Protein AF-A0A165X5P2-F1 (afdb_monomer_lite)

Radius of gyration: 13.81 Å; chains: 1; bounding box: 36×26×36 Å

pLDDT: mean 89.01, std 4.88, range [65.62, 94.44]

Sequence (89 aa):
FLPTGWEDKLKSQILSMRQGDQGFWEWCNSMTVKNMLLKNMTAHCSVEKICEQLTANMTETLVEHVRYEGANKEPVFEKWVEGIHRIND

Organism: NCBI:txid1759441

Secondary structure (DSSP, 8-state):
-PPTTHHHHHHHHHHH---TTS-HHHHHHHHHHHHHTTTTSTTPPPHHHHHHHHHHSS-HHHHHHHHHTTGGG--SHHHHHHHHHHHH-

Structure (mmCIF, N/CA/C/O backbone):
data_AF-A0A165X5P2-F1
#
_entry.id   AF-A0A165X5P2-F1
#
loop_
_atom_site.group_PDB
_atom_site.id
_atom_site.type_symbol
_atom_site.label_atom_id
_atom_site.label_alt_id
_atom_site.label_comp_id
_atom_site.label_asym_id
_atom_site.label_entity_id
_atom_site.label_seq_id
_atom_site.pdbx_PDB_ins_code
_atom_site.Cartn_x
_atom_site.Cartn_y
_atom_site.Cartn_z
_atom_site.occupancy
_atom_site.B_iso_or_equiv
_atom_site.auth_seq_id
_atom_site.auth_comp_id
_atom_site.auth_asym_id
_atom_site.auth_atom_id
_atom_site.pdbx_PDB_model_num
ATOM 1 N N . PHE A 1 1 ? 22.382 -14.310 -12.647 1.00 76.12 1 PHE A N 1
ATOM 2 C CA . PHE A 1 1 ? 21.673 -13.461 -13.625 1.00 76.12 1 PHE A CA 1
ATOM 3 C C . PHE A 1 1 ? 20.200 -13.435 -13.266 1.00 76.12 1 PHE A C 1
ATOM 5 O O . PHE A 1 1 ? 19.668 -14.490 -12.941 1.00 76.12 1 PHE A O 1
ATOM 12 N N . LEU A 1 2 ? 19.569 -12.259 -13.273 1.00 82.31 2 LEU A N 1
ATOM 13 C CA . LEU A 1 2 ? 18.119 -12.149 -13.103 1.00 82.31 2 LEU A CA 1
ATOM 14 C C . LEU A 1 2 ? 17.426 -12.351 -14.463 1.00 82.31 2 LEU A C 1
ATOM 16 O O . LEU A 1 2 ? 17.989 -11.932 -15.478 1.00 82.31 2 LEU A O 1
ATOM 20 N N . PRO A 1 3 ? 16.251 -13.003 -14.514 1.00 87.56 3 PRO A N 1
ATOM 21 C CA . PRO A 1 3 ? 15.511 -13.196 -15.761 1.00 87.56 3 PRO A CA 1
ATOM 22 C C . PRO A 1 3 ? 15.103 -11.864 -16.398 1.00 87.56 3 PRO A C 1
ATOM 24 O O . PRO A 1 3 ? 14.771 -10.921 -15.688 1.00 87.56 3 PRO A O 1
ATOM 27 N N . THR A 1 4 ? 15.040 -11.784 -17.725 1.00 89.31 4 THR A N 1
ATOM 28 C CA . THR A 1 4 ? 14.471 -10.616 -18.416 1.00 89.31 4 THR A CA 1
ATOM 29 C C . THR A 1 4 ? 13.047 -10.327 -17.915 1.00 89.31 4 THR A C 1
ATOM 31 O O . THR A 1 4 ? 12.241 -11.248 -17.791 1.00 89.31 4 THR A O 1
ATOM 34 N N . GLY A 1 5 ? 12.740 -9.061 -17.606 1.00 90.19 5 GLY A N 1
ATOM 35 C CA . GLY A 1 5 ? 11.417 -8.640 -17.117 1.00 90.19 5 GLY A CA 1
ATOM 36 C C . GLY A 1 5 ? 11.126 -8.965 -15.644 1.00 90.19 5 GLY A C 1
ATOM 37 O O . GLY A 1 5 ? 9.978 -8.882 -15.207 1.00 90.19 5 GLY A O 1
ATOM 38 N N . TRP A 1 6 ? 12.138 -9.350 -14.858 1.00 92.06 6 TRP A N 1
ATOM 39 C CA . TRP A 1 6 ? 11.965 -9.637 -13.429 1.00 92.06 6 TRP A CA 1
ATOM 40 C C . TRP A 1 6 ? 11.426 -8.433 -12.632 1.00 92.06 6 TRP A C 1
ATOM 42 O O . TRP A 1 6 ? 10.643 -8.629 -11.704 1.00 92.06 6 TRP A O 1
ATOM 52 N N . GLU A 1 7 ? 1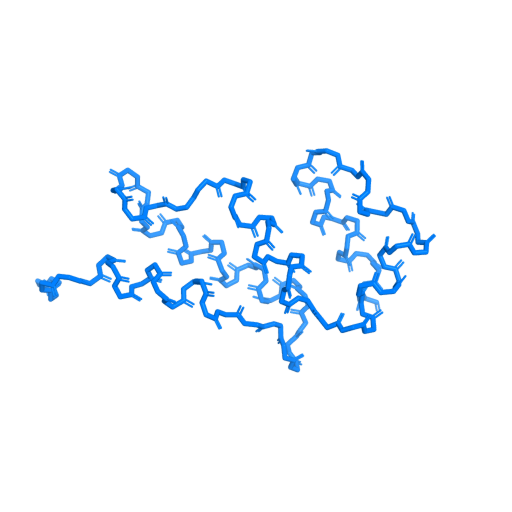1.796 -7.210 -13.023 1.00 94.19 7 GLU A N 1
ATOM 53 C CA . GLU A 1 7 ? 11.348 -5.957 -12.401 1.00 94.19 7 GLU A CA 1
ATOM 54 C C . GLU A 1 7 ? 9.839 -5.752 -12.578 1.00 94.19 7 GLU A C 1
ATOM 56 O O . GLU A 1 7 ? 9.114 -5.5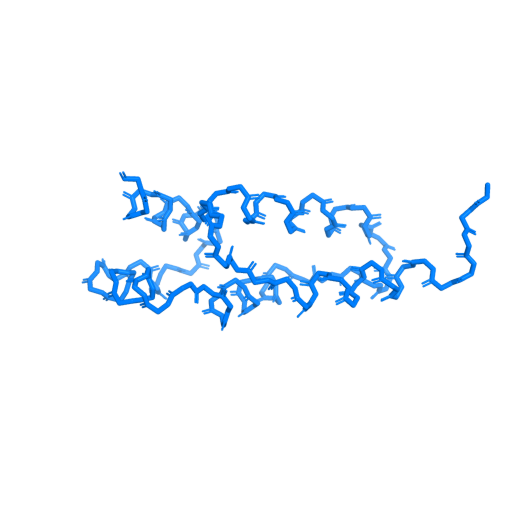63 -11.601 1.00 94.19 7 GLU A O 1
ATOM 61 N N . ASP A 1 8 ? 9.344 -5.886 -13.812 1.00 93.44 8 ASP A N 1
ATOM 62 C CA . ASP A 1 8 ? 7.917 -5.769 -14.136 1.00 93.44 8 ASP A CA 1
ATOM 63 C C . ASP A 1 8 ? 7.089 -6.864 -13.466 1.00 93.44 8 ASP A C 1
ATOM 65 O O . ASP A 1 8 ? 5.973 -6.622 -12.995 1.00 93.44 8 ASP A O 1
ATOM 69 N N . LYS A 1 9 ? 7.648 -8.075 -13.365 1.00 93.69 9 LYS A N 1
ATOM 70 C CA . LYS A 1 9 ? 7.021 -9.172 -12.627 1.00 93.69 9 LYS A CA 1
ATOM 71 C C . LYS A 1 9 ? 6.904 -8.840 -11.141 1.00 93.69 9 LYS A C 1
ATOM 73 O O . LYS A 1 9 ? 5.839 -9.046 -10.564 1.00 93.69 9 LYS A O 1
ATOM 78 N N . LEU A 1 10 ? 7.965 -8.319 -10.526 1.00 93.94 10 LEU A N 1
ATOM 79 C CA . LEU A 1 10 ? 7.958 -7.942 -9.113 1.00 93.94 10 LEU A CA 1
ATOM 80 C C . LEU A 1 10 ? 7.001 -6.769 -8.847 1.00 93.94 10 LEU A C 1
ATOM 82 O O . LEU A 1 10 ? 6.234 -6.815 -7.887 1.00 93.94 10 LEU A O 1
ATOM 86 N N . LYS A 1 11 ? 6.956 -5.773 -9.737 1.00 94.38 11 LYS A N 1
ATOM 87 C CA . LYS A 1 11 ? 5.965 -4.688 -9.693 1.00 94.38 11 LYS A CA 1
ATOM 88 C C . LYS A 1 11 ? 4.539 -5.218 -9.794 1.00 94.38 11 LYS A C 1
ATOM 90 O O . LYS A 1 11 ? 3.689 -4.848 -8.991 1.00 94.38 11 LYS A O 1
ATOM 95 N N . SER A 1 12 ? 4.278 -6.120 -10.737 1.00 94.44 12 SER A N 1
ATOM 96 C CA . SER A 1 12 ? 2.960 -6.748 -10.887 1.00 94.44 12 SER A CA 1
ATOM 97 C C . SER A 1 12 ? 2.564 -7.519 -9.628 1.00 94.44 12 SER A C 1
ATOM 99 O O . SER A 1 12 ? 1.419 -7.437 -9.195 1.00 94.44 12 SER A O 1
ATOM 101 N N . GLN A 1 13 ? 3.517 -8.208 -8.991 1.00 93.94 13 GLN A N 1
ATOM 102 C CA . GLN A 1 13 ? 3.285 -8.864 -7.707 1.00 93.94 13 GLN A CA 1
ATOM 103 C C . GLN A 1 13 ? 2.895 -7.852 -6.625 1.00 93.94 13 GLN A C 1
ATOM 105 O O . GLN A 1 13 ? 1.864 -8.054 -5.994 1.00 93.94 13 GLN A O 1
ATOM 110 N N . ILE A 1 14 ? 3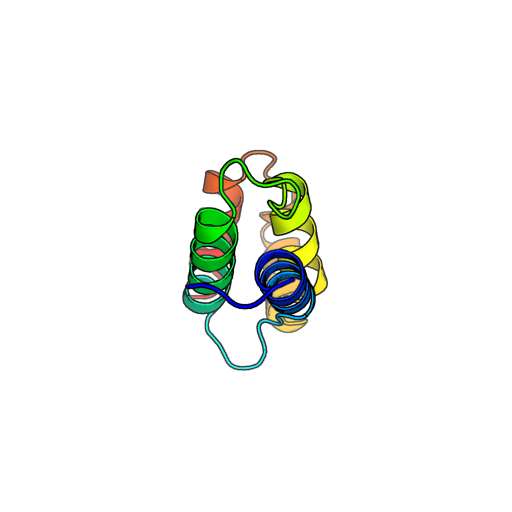.651 -6.760 -6.457 1.00 94.19 14 ILE A N 1
ATOM 111 C CA . ILE A 1 14 ? 3.352 -5.682 -5.495 1.00 94.19 14 ILE A CA 1
ATOM 112 C C . ILE A 1 14 ? 1.929 -5.144 -5.695 1.00 94.19 14 ILE A C 1
ATOM 114 O O . ILE A 1 14 ? 1.166 -5.076 -4.738 1.00 94.19 14 ILE A O 1
ATOM 118 N N . LEU A 1 15 ? 1.543 -4.833 -6.936 1.00 93.44 15 LEU A N 1
ATOM 119 C CA . LEU A 1 15 ? 0.220 -4.280 -7.262 1.00 93.44 15 LEU A CA 1
ATOM 120 C C . LEU A 1 15 ? -0.931 -5.294 -7.137 1.00 93.44 15 LEU A C 1
ATOM 122 O O . LEU A 1 15 ? -2.093 -4.905 -7.123 1.00 93.44 15 LEU A O 1
ATOM 126 N N . SER A 1 16 ? -0.627 -6.591 -7.069 1.00 94.19 16 SER A N 1
ATOM 127 C CA . SER A 1 16 ? -1.625 -7.655 -6.886 1.00 94.19 16 SER A CA 1
ATOM 128 C C . SER A 1 16 ? -1.776 -8.114 -5.433 1.00 94.19 16 SER A C 1
ATOM 130 O O . SER A 1 16 ? -2.654 -8.923 -5.133 1.00 94.19 16 SER A O 1
ATOM 132 N N . MET A 1 17 ? -0.909 -7.640 -4.533 1.00 94.31 17 MET A N 1
ATOM 133 C CA . MET A 1 17 ? -0.924 -8.035 -3.128 1.00 94.31 17 MET A CA 1
ATOM 134 C C . MET A 1 17 ? -2.165 -7.492 -2.418 1.00 94.31 17 MET A C 1
ATOM 136 O O . MET A 1 17 ? -2.529 -6.328 -2.558 1.00 94.31 17 MET A O 1
ATOM 140 N N . ARG A 1 18 ? -2.766 -8.344 -1.589 1.00 94.12 18 ARG A N 1
ATOM 141 C CA . ARG A 1 18 ? -3.896 -8.018 -0.717 1.00 94.12 18 ARG A CA 1
ATOM 142 C C . ARG A 1 18 ? -3.580 -8.449 0.702 1.00 94.12 18 ARG A C 1
ATOM 144 O O . ARG A 1 18 ? -2.798 -9.383 0.862 1.00 94.12 18 ARG A O 1
ATOM 151 N N . GLN A 1 19 ? -4.195 -7.801 1.688 1.00 92.56 19 GLN A N 1
ATOM 152 C CA . GLN A 1 19 ? -4.004 -8.171 3.089 1.00 92.56 19 GLN A CA 1
ATOM 153 C C . GLN A 1 19 ? -4.434 -9.626 3.341 1.00 92.56 19 GLN A C 1
ATOM 155 O O . GLN A 1 19 ? -3.666 -10.413 3.888 1.00 92.56 19 GLN A O 1
ATOM 160 N N . GLY A 1 20 ? -5.632 -10.007 2.878 1.00 90.00 20 GLY A N 1
ATOM 161 C CA . GLY A 1 20 ? -6.174 -11.348 3.115 1.00 90.00 20 GLY A CA 1
ATOM 162 C C . GLY A 1 20 ? -6.246 -11.657 4.613 1.00 90.00 20 GLY A C 1
ATOM 163 O O . GLY A 1 20 ? -6.692 -10.815 5.385 1.00 90.00 20 GLY A O 1
ATOM 164 N N . ASP A 1 21 ? -5.752 -12.831 5.006 1.00 87.19 21 ASP A N 1
ATOM 165 C CA . ASP A 1 21 ? -5.699 -13.271 6.409 1.00 87.19 21 ASP A CA 1
ATOM 166 C C . ASP A 1 21 ? -4.424 -12.805 7.145 1.00 87.19 21 ASP A C 1
ATOM 168 O O . ASP A 1 21 ? -4.195 -13.180 8.294 1.00 87.19 21 ASP A O 1
ATOM 172 N N . GLN A 1 22 ? -3.551 -12.028 6.489 1.00 87.12 22 GLN A N 1
ATOM 173 C CA . GLN A 1 22 ? -2.303 -11.549 7.088 1.00 87.12 22 GLN A CA 1
ATOM 174 C C . GLN A 1 22 ? -2.547 -10.333 7.991 1.00 87.12 22 GLN A C 1
ATOM 176 O O . GLN A 1 22 ? -3.402 -9.484 7.714 1.00 87.12 22 GLN A O 1
ATOM 181 N N . GLY A 1 23 ? -1.729 -10.195 9.038 1.00 88.69 23 GLY A N 1
ATOM 182 C CA . GLY A 1 23 ? -1.682 -8.962 9.821 1.00 88.69 23 GLY A CA 1
ATOM 183 C C . GLY A 1 23 ? -1.262 -7.777 8.947 1.00 88.69 23 GLY A C 1
ATOM 184 O O . GLY A 1 23 ? -0.411 -7.921 8.061 1.00 88.69 23 GLY A O 1
ATOM 185 N N . PHE A 1 24 ? -1.832 -6.593 9.197 1.00 89.75 24 PHE A N 1
ATOM 186 C CA . PHE A 1 24 ? -1.548 -5.402 8.389 1.00 89.75 24 PHE A CA 1
ATOM 187 C C . PHE A 1 24 ? -0.048 -5.098 8.324 1.00 89.75 24 PHE A C 1
ATOM 189 O O . PHE A 1 24 ? 0.484 -4.839 7.244 1.00 89.75 24 PHE A O 1
ATOM 196 N N . TRP A 1 25 ? 0.646 -5.185 9.463 1.00 90.38 25 TRP A N 1
ATOM 197 C CA . TRP A 1 25 ? 2.080 -4.919 9.543 1.00 90.38 25 TRP A CA 1
ATOM 198 C C . TRP A 1 25 ? 2.907 -5.882 8.686 1.00 90.38 25 TRP A C 1
ATOM 200 O O . TRP A 1 25 ? 3.763 -5.446 7.917 1.00 90.38 25 TRP A O 1
ATOM 210 N N . GLU A 1 26 ? 2.633 -7.187 8.764 1.00 91.88 26 GLU A N 1
ATOM 211 C CA . GLU A 1 26 ? 3.351 -8.200 7.983 1.00 91.88 26 GLU A CA 1
ATOM 212 C C . GLU A 1 26 ? 3.169 -7.978 6.481 1.00 91.88 26 GLU A C 1
ATOM 214 O O . GLU A 1 26 ? 4.135 -8.006 5.711 1.00 91.88 26 GLU A O 1
ATOM 219 N N . TRP A 1 27 ? 1.932 -7.702 6.070 1.00 93.56 27 TRP A N 1
ATOM 220 C CA . TRP A 1 27 ? 1.593 -7.420 4.685 1.00 93.56 27 TRP A CA 1
ATOM 221 C C . TRP A 1 27 ? 2.247 -6.125 4.177 1.00 93.56 27 TRP A C 1
ATOM 223 O O . TRP A 1 27 ? 2.916 -6.135 3.137 1.00 93.56 27 TRP A O 1
ATOM 233 N N . CYS A 1 28 ? 2.124 -5.030 4.933 1.00 93.00 28 CYS A N 1
ATOM 234 C CA . CYS A 1 28 ? 2.713 -3.728 4.615 1.00 93.00 28 CYS A CA 1
ATOM 235 C C . CYS A 1 28 ? 4.243 -3.804 4.524 1.00 93.00 28 CYS A C 1
ATOM 237 O O . CYS A 1 28 ? 4.847 -3.321 3.558 1.00 93.00 28 CYS A O 1
ATOM 239 N N . ASN A 1 29 ? 4.882 -4.479 5.482 1.00 92.25 29 ASN A N 1
ATOM 240 C CA . ASN A 1 29 ? 6.323 -4.696 5.480 1.00 92.25 29 ASN A CA 1
ATOM 241 C C . ASN A 1 29 ? 6.756 -5.548 4.275 1.00 92.25 29 ASN A C 1
ATOM 243 O O . ASN A 1 29 ? 7.685 -5.179 3.559 1.00 92.25 29 ASN A O 1
ATOM 247 N N . SER A 1 30 ? 6.041 -6.641 3.976 1.00 93.62 30 SER A N 1
ATOM 248 C CA . SER A 1 30 ? 6.316 -7.481 2.800 1.00 93.62 30 SER A CA 1
ATOM 249 C C . SER A 1 30 ? 6.240 -6.687 1.491 1.00 93.62 30 SER A C 1
ATOM 251 O O . SER A 1 30 ? 7.115 -6.816 0.629 1.00 93.62 30 SER A O 1
ATOM 253 N N . MET A 1 31 ? 5.226 -5.828 1.346 1.00 93.75 31 MET A N 1
ATOM 254 C CA . MET A 1 31 ? 5.066 -4.964 0.176 1.00 93.75 31 MET A CA 1
ATOM 255 C C . MET A 1 31 ? 6.216 -3.953 0.064 1.00 93.75 31 MET A C 1
ATOM 257 O O . MET A 1 31 ? 6.816 -3.807 -1.004 1.00 93.75 31 MET A O 1
ATOM 261 N N . THR A 1 32 ? 6.564 -3.300 1.173 1.00 91.88 32 THR A N 1
ATOM 262 C CA . THR A 1 32 ? 7.617 -2.275 1.228 1.00 91.88 32 THR A CA 1
ATOM 263 C C . THR A 1 32 ? 8.993 -2.864 0.923 1.00 91.88 32 THR A C 1
ATOM 265 O O . THR A 1 32 ? 9.730 -2.313 0.103 1.00 91.88 32 THR A O 1
ATOM 268 N N . VAL A 1 33 ? 9.325 -4.027 1.493 1.00 93.31 33 VAL A N 1
ATOM 269 C CA . VAL A 1 33 ? 10.584 -4.738 1.217 1.00 93.31 33 VAL A CA 1
ATOM 270 C C . VAL A 1 33 ? 10.690 -5.111 -0.261 1.00 93.31 33 VAL A C 1
ATOM 272 O O . VAL A 1 33 ? 11.731 -4.878 -0.875 1.00 93.31 33 VAL A O 1
ATOM 275 N N . LYS A 1 34 ? 9.617 -5.627 -0.876 1.00 94.06 34 LYS A N 1
ATOM 276 C CA . LYS A 1 34 ? 9.607 -5.916 -2.320 1.00 94.06 34 LYS A CA 1
ATOM 277 C C . LYS A 1 34 ? 9.816 -4.655 -3.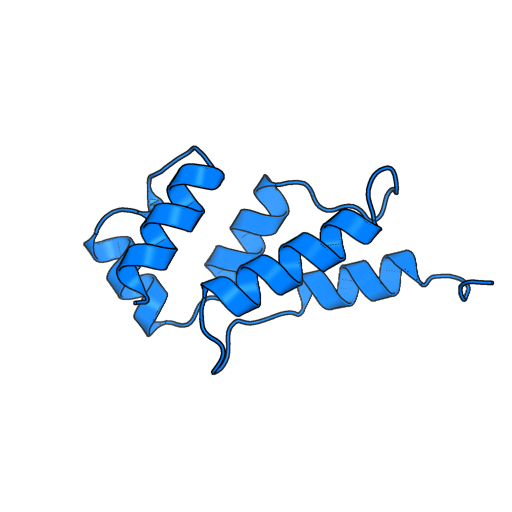156 1.00 94.06 34 LYS A C 1
ATOM 279 O O . LYS A 1 34 ? 10.588 -4.687 -4.110 1.00 94.06 34 LYS A O 1
ATOM 284 N N . ASN A 1 35 ? 9.180 -3.542 -2.792 1.00 94.19 35 ASN A N 1
ATOM 285 C CA . ASN A 1 35 ? 9.355 -2.275 -3.501 1.00 94.19 35 ASN A CA 1
ATOM 286 C C . ASN A 1 35 ? 10.783 -1.712 -3.361 1.00 94.19 35 ASN A C 1
ATOM 288 O O . ASN A 1 35 ? 11.315 -1.122 -4.303 1.00 94.19 35 ASN A O 1
ATOM 292 N N . MET A 1 36 ? 11.438 -1.944 -2.219 1.00 93.38 36 MET A N 1
ATOM 293 C CA . MET A 1 36 ? 12.836 -1.564 -1.989 1.00 93.38 36 MET A CA 1
ATOM 294 C C . MET A 1 36 ? 13.821 -2.311 -2.895 1.00 93.38 36 MET A C 1
ATOM 296 O O . MET A 1 36 ? 14.846 -1.740 -3.264 1.00 93.38 36 MET A O 1
ATOM 300 N N . LEU A 1 37 ? 13.508 -3.541 -3.318 1.00 93.25 37 LEU A N 1
ATOM 301 C CA . LEU A 1 37 ? 14.323 -4.271 -4.303 1.00 93.25 37 LEU A CA 1
ATOM 302 C C . LEU A 1 37 ? 14.309 -3.613 -5.690 1.00 93.25 37 LEU A C 1
ATOM 304 O O . LEU A 1 37 ? 15.217 -3.845 -6.482 1.00 93.25 37 LEU A O 1
ATOM 308 N N . LEU A 1 38 ? 13.299 -2.786 -5.967 1.00 92.81 38 LEU A N 1
ATOM 309 C CA . LEU A 1 38 ? 13.168 -2.020 -7.205 1.00 92.81 38 LEU A CA 1
ATOM 310 C C . LEU A 1 38 ? 13.777 -0.616 -7.092 1.00 92.81 38 LEU A C 1
ATOM 312 O O . LEU A 1 38 ? 13.617 0.191 -8.002 1.00 92.81 38 LEU A O 1
ATOM 316 N N . LYS A 1 39 ? 14.449 -0.272 -5.985 1.00 92.19 39 LYS A N 1
ATOM 317 C CA . LYS A 1 39 ? 14.993 1.078 -5.782 1.00 92.19 39 LYS A CA 1
ATOM 318 C C . LYS A 1 39 ? 15.927 1.474 -6.934 1.00 92.19 39 LYS A C 1
ATOM 320 O O . LYS A 1 39 ? 16.805 0.709 -7.323 1.00 92.19 39 LYS A O 1
ATOM 325 N N . ASN A 1 40 ? 15.755 2.700 -7.435 1.00 90.31 40 ASN A N 1
ATOM 326 C CA . ASN A 1 40 ? 16.439 3.263 -8.611 1.00 90.31 40 ASN A CA 1
ATOM 327 C C . ASN A 1 40 ? 16.066 2.622 -9.964 1.00 90.31 40 ASN A C 1
ATOM 329 O O . ASN A 1 40 ? 16.688 2.944 -10.973 1.00 90.31 40 ASN A O 1
ATOM 333 N N . MET A 1 41 ? 15.056 1.751 -10.004 1.00 91.00 41 MET A N 1
ATOM 334 C CA . MET A 1 41 ? 14.523 1.167 -11.236 1.00 91.00 41 MET A CA 1
ATOM 335 C C . MET A 1 41 ? 13.221 1.862 -11.634 1.00 91.00 41 MET A C 1
ATOM 337 O O . MET A 1 41 ? 12.502 2.408 -10.797 1.00 91.00 41 MET A O 1
ATOM 341 N N . THR A 1 42 ? 12.874 1.801 -12.917 1.00 89.69 42 THR A N 1
ATOM 342 C CA . THR A 1 42 ? 11.613 2.357 -13.448 1.00 89.69 42 THR A CA 1
ATOM 343 C C . THR A 1 42 ? 10.379 1.635 -12.901 1.00 89.69 42 THR A C 1
ATOM 345 O O . THR A 1 42 ? 9.281 2.194 -12.861 1.00 89.69 42 THR A O 1
ATOM 348 N N . ALA A 1 43 ? 10.552 0.391 -12.454 1.00 90.94 43 ALA A N 1
ATOM 349 C CA . ALA A 1 43 ? 9.507 -0.412 -11.843 1.00 90.94 43 ALA A CA 1
ATOM 350 C C . ALA A 1 43 ? 9.208 -0.032 -10.377 1.00 90.94 43 ALA A C 1
ATOM 352 O O . ALA A 1 43 ? 8.192 -0.481 -9.843 1.00 90.94 43 ALA A O 1
ATOM 353 N N . HIS A 1 44 ? 10.043 0.799 -9.739 1.00 94.38 44 HIS A N 1
ATOM 354 C CA . HIS A 1 44 ? 9.817 1.271 -8.373 1.00 94.38 44 HIS A CA 1
ATOM 355 C C . HIS A 1 44 ? 8.479 2.007 -8.252 1.00 94.38 44 HIS A C 1
ATOM 357 O O . HIS A 1 44 ? 8.147 2.868 -9.069 1.00 94.38 44 HIS A O 1
ATOM 363 N N . CYS A 1 45 ? 7.710 1.684 -7.218 1.00 92.75 45 CYS A N 1
ATOM 364 C CA . CYS A 1 45 ? 6.480 2.393 -6.890 1.00 92.75 45 CYS A CA 1
ATOM 365 C C . CYS A 1 45 ? 6.791 3.535 -5.920 1.00 92.75 45 CYS A C 1
ATOM 367 O O . CYS A 1 45 ? 7.540 3.345 -4.962 1.00 92.75 45 CYS A O 1
ATOM 369 N N . SER A 1 46 ? 6.197 4.707 -6.149 1.00 91.31 46 SER A N 1
ATOM 370 C CA . SER A 1 46 ? 6.293 5.815 -5.198 1.00 91.31 46 SER A CA 1
ATOM 371 C C .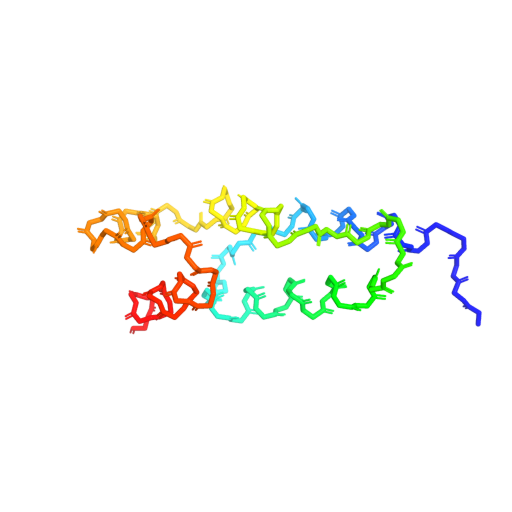 SER A 1 46 ? 5.570 5.476 -3.892 1.00 91.31 46 SER A C 1
ATOM 373 O O . SER A 1 46 ? 4.731 4.569 -3.850 1.00 91.31 46 SER A O 1
ATOM 375 N N . VAL A 1 47 ? 5.879 6.212 -2.825 1.00 88.50 47 VAL A N 1
ATOM 376 C CA . VAL A 1 47 ? 5.230 6.029 -1.520 1.00 88.50 47 VAL A CA 1
ATOM 377 C C . VAL A 1 47 ? 3.722 6.226 -1.643 1.00 88.50 47 VAL A C 1
ATOM 379 O O . VAL A 1 47 ? 2.967 5.390 -1.163 1.00 88.50 47 VAL A O 1
ATOM 382 N N . GLU A 1 48 ? 3.275 7.243 -2.380 1.00 88.50 48 GLU A N 1
ATOM 383 C CA . GLU A 1 48 ? 1.852 7.493 -2.632 1.00 88.50 48 GLU A CA 1
ATOM 384 C C . GLU A 1 48 ? 1.195 6.285 -3.299 1.00 88.50 48 GLU A C 1
ATOM 386 O O . GLU A 1 48 ? 0.107 5.867 -2.904 1.00 88.50 48 GLU A O 1
ATOM 391 N N . LYS A 1 49 ? 1.886 5.660 -4.265 1.00 90.12 49 LYS A N 1
ATOM 392 C CA . LYS A 1 49 ? 1.355 4.477 -4.937 1.00 90.12 49 LYS A CA 1
ATOM 393 C C . LYS A 1 49 ? 1.224 3.288 -3.990 1.00 90.12 49 LYS A C 1
ATOM 395 O O . LYS A 1 49 ? 0.246 2.550 -4.084 1.00 90.12 49 LYS A O 1
ATOM 400 N N . ILE A 1 50 ? 2.185 3.105 -3.086 1.00 91.38 50 ILE A N 1
ATOM 401 C CA . ILE A 1 50 ? 2.119 2.077 -2.043 1.00 91.38 50 ILE A CA 1
ATOM 402 C C . ILE A 1 50 ? 0.955 2.361 -1.086 1.00 91.38 50 ILE A C 1
ATOM 404 O O . ILE A 1 50 ? 0.161 1.457 -0.844 1.00 91.38 50 ILE A O 1
ATOM 408 N N . CYS A 1 51 ? 0.770 3.603 -0.625 1.00 88.19 51 CYS A N 1
ATOM 409 C CA . CYS A 1 51 ? -0.373 3.988 0.215 1.00 88.19 51 CYS A CA 1
ATOM 410 C C . CYS A 1 51 ? -1.716 3.678 -0.452 1.00 88.19 51 CYS A C 1
ATOM 412 O O . CYS A 1 51 ? -2.611 3.118 0.183 1.00 88.19 51 CYS A O 1
ATOM 414 N N . GLU A 1 52 ? -1.860 4.025 -1.735 1.00 89.69 52 GLU A N 1
ATOM 415 C CA . GLU A 1 52 ? -3.057 3.717 -2.520 1.00 89.69 52 GLU A CA 1
ATOM 416 C C . GLU A 1 52 ? -3.323 2.210 -2.558 1.00 89.69 52 GLU A C 1
ATOM 418 O O . GLU A 1 52 ? -4.455 1.783 -2.338 1.00 89.69 52 GLU A O 1
ATOM 423 N N . GLN A 1 53 ? -2.292 1.396 -2.816 1.00 91.62 53 GLN A N 1
ATOM 424 C CA . GLN A 1 53 ? -2.439 -0.062 -2.849 1.00 91.62 53 GLN A CA 1
ATOM 425 C C . GLN A 1 53 ? -2.799 -0.639 -1.486 1.00 91.62 53 GLN A C 1
ATOM 427 O O . GLN A 1 53 ? -3.670 -1.508 -1.413 1.00 91.62 53 GLN A O 1
ATOM 432 N N . LEU A 1 54 ? -2.161 -0.150 -0.423 1.00 91.00 54 LEU A N 1
ATOM 433 C CA . LEU A 1 54 ? -2.443 -0.595 0.932 1.00 91.00 54 LEU A CA 1
ATOM 434 C C . LEU A 1 54 ? -3.872 -0.228 1.337 1.00 91.00 54 LEU A C 1
ATOM 436 O O . LEU A 1 54 ? -4.591 -1.069 1.852 1.00 91.00 54 LEU A O 1
ATOM 440 N N . THR A 1 55 ? -4.327 0.985 1.027 1.00 88.88 55 THR A N 1
ATOM 441 C CA . THR A 1 55 ? -5.697 1.425 1.334 1.00 88.88 55 THR A CA 1
ATOM 442 C C . THR A 1 55 ? -6.744 0.650 0.532 1.00 88.88 55 THR A C 1
ATOM 444 O O . THR A 1 55 ? -7.791 0.295 1.065 1.00 88.88 55 THR A O 1
ATOM 447 N N . ALA A 1 56 ? -6.478 0.377 -0.749 1.00 90.12 56 ALA A N 1
ATOM 448 C CA . ALA A 1 56 ? -7.432 -0.284 -1.638 1.00 90.12 56 ALA A CA 1
ATOM 449 C C . ALA A 1 56 ? -7.569 -1.795 -1.395 1.00 90.12 56 ALA A C 1
ATOM 451 O O . ALA A 1 56 ? -8.596 -2.370 -1.749 1.00 90.12 56 ALA A O 1
ATOM 452 N N . ASN A 1 57 ? -6.543 -2.442 -0.833 1.00 93.56 57 ASN A N 1
ATOM 453 C CA . ASN A 1 57 ? -6.501 -3.899 -0.656 1.00 93.56 57 ASN A CA 1
ATOM 454 C C . ASN A 1 57 ? -6.421 -4.343 0.816 1.00 93.56 57 ASN A C 1
ATOM 456 O O . ASN A 1 57 ? -6.109 -5.505 1.101 1.00 93.56 57 ASN A O 1
ATOM 460 N N . MET A 1 58 ? -6.682 -3.412 1.730 1.00 91.62 58 MET A N 1
ATOM 461 C CA . MET A 1 58 ? -6.914 -3.667 3.147 1.00 91.62 58 MET A CA 1
ATOM 462 C C . MET A 1 58 ? -8.227 -4.436 3.339 1.00 91.62 58 MET A C 1
ATOM 464 O O . MET A 1 58 ? -9.138 -4.333 2.515 1.00 91.62 58 MET A O 1
ATOM 468 N N . THR A 1 59 ? -8.341 -5.208 4.417 1.00 92.31 59 THR A N 1
ATOM 469 C CA . THR A 1 59 ? -9.604 -5.873 4.763 1.00 92.31 59 THR A CA 1
ATOM 470 C C . THR A 1 59 ? -10.696 -4.849 5.067 1.00 92.31 59 THR A C 1
ATOM 472 O O . THR A 1 59 ? -10.432 -3.789 5.634 1.00 92.31 59 THR A O 1
ATOM 475 N N . GLU A 1 60 ? -11.945 -5.166 4.713 1.00 89.56 60 GLU A N 1
ATOM 476 C CA . GLU A 1 60 ? -13.089 -4.270 4.947 1.00 89.56 60 GLU A CA 1
ATOM 477 C C . GLU A 1 60 ? -13.222 -3.893 6.427 1.00 89.56 60 GLU A C 1
ATOM 479 O O . GLU A 1 60 ? -13.422 -2.725 6.754 1.00 89.56 60 GLU A O 1
ATOM 484 N N . THR A 1 61 ? -12.998 -4.860 7.320 1.00 87.81 61 THR A N 1
ATOM 485 C CA . THR A 1 61 ? -13.019 -4.644 8.768 1.00 87.81 61 THR A CA 1
ATOM 486 C C . THR A 1 61 ? -11.984 -3.611 9.200 1.00 87.81 61 THR A C 1
ATOM 488 O O . THR A 1 61 ? -12.317 -2.688 9.939 1.00 87.81 61 THR A O 1
ATOM 491 N N . LEU A 1 62 ? -10.739 -3.705 8.728 1.00 87.31 62 LEU A N 1
ATOM 492 C CA . LEU A 1 62 ? -9.704 -2.744 9.098 1.00 87.31 62 LEU A CA 1
ATOM 493 C C . LEU A 1 62 ? -9.969 -1.367 8.472 1.00 87.31 62 LEU A C 1
ATOM 495 O O . LEU A 1 62 ? -9.783 -0.355 9.141 1.00 87.31 62 LEU A O 1
ATOM 499 N N . VAL A 1 63 ? -10.498 -1.305 7.245 1.00 88.50 63 VAL A N 1
ATOM 500 C CA . VAL A 1 63 ? -10.911 -0.037 6.614 1.00 88.50 63 VAL A CA 1
ATOM 501 C C . VAL A 1 63 ? -11.946 0.701 7.466 1.00 88.50 63 VAL A C 1
ATOM 503 O O . VAL A 1 63 ? -11.856 1.922 7.618 1.00 88.50 63 VAL A O 1
ATOM 506 N N . GLU A 1 64 ? -12.926 -0.009 8.023 1.00 87.81 64 GLU A N 1
ATOM 507 C CA . GLU A 1 64 ? -13.940 0.583 8.899 1.00 87.81 64 GLU A CA 1
ATOM 508 C C . GLU A 1 64 ? -13.331 1.153 10.184 1.00 87.81 64 GLU A C 1
ATOM 510 O O . GLU A 1 64 ? -13.601 2.310 10.519 1.00 87.81 64 GLU A O 1
ATOM 515 N N . HIS A 1 65 ? -12.448 0.405 10.850 1.00 85.81 65 HIS A N 1
ATOM 516 C CA . HIS A 1 65 ? -11.782 0.872 12.070 1.00 85.81 65 HIS A CA 1
ATOM 517 C C . HIS A 1 65 ? -10.859 2.069 11.798 1.00 85.81 65 HIS A C 1
ATOM 519 O O . HIS A 1 65 ? -10.915 3.076 12.501 1.00 85.81 65 HIS A O 1
ATOM 525 N N . VAL A 1 66 ? -10.080 2.024 10.715 1.00 86.62 66 VAL A N 1
ATOM 526 C CA . VAL A 1 66 ? -9.194 3.122 10.294 1.00 86.62 66 VAL A CA 1
ATOM 527 C C . VAL A 1 66 ? -9.979 4.400 9.985 1.00 86.62 66 VAL A C 1
ATOM 529 O O . VAL A 1 66 ? -9.510 5.502 10.282 1.00 86.62 66 VAL A O 1
ATOM 532 N N . ARG A 1 67 ? -11.185 4.282 9.412 1.00 85.44 67 ARG A N 1
ATOM 533 C CA . ARG A 1 67 ? -12.091 5.423 9.198 1.00 85.44 67 ARG A CA 1
ATOM 534 C C . ARG A 1 67 ? -12.687 5.942 10.501 1.00 85.44 67 ARG A C 1
ATOM 536 O O . ARG A 1 67 ? -12.791 7.158 10.654 1.00 85.44 67 ARG A O 1
ATOM 543 N N . TYR A 1 68 ? -13.082 5.046 11.404 1.00 83.50 68 TYR A N 1
ATOM 544 C CA . TYR A 1 68 ? -13.647 5.402 12.704 1.00 83.50 68 TYR A CA 1
ATOM 545 C C . TYR A 1 68 ? -12.641 6.182 13.561 1.00 83.50 68 TYR A C 1
ATOM 547 O O . TYR A 1 68 ? -12.975 7.241 14.087 1.00 83.50 68 TYR A O 1
ATOM 555 N N . GLU A 1 69 ? -11.391 5.723 13.617 1.00 84.12 69 GLU A N 1
ATOM 556 C CA . GLU A 1 69 ? -10.320 6.391 14.368 1.00 84.12 69 GLU A CA 1
ATOM 557 C C . GLU A 1 69 ? -9.702 7.591 13.632 1.00 84.12 69 GLU A C 1
ATOM 559 O O . GLU A 1 69 ? -8.933 8.361 14.204 1.00 84.12 69 GLU A O 1
ATOM 564 N N . GLY A 1 70 ? -10.042 7.790 12.356 1.00 81.94 70 GLY A N 1
ATOM 565 C CA . GLY A 1 70 ? -9.556 8.914 11.555 1.00 81.94 70 GLY A CA 1
ATOM 566 C C . GLY A 1 70 ? -8.098 8.795 11.103 1.00 81.94 70 GLY A C 1
ATOM 567 O O . GLY A 1 70 ? -7.560 9.761 10.557 1.00 81.94 70 GLY A O 1
ATOM 568 N N . ALA A 1 71 ? -7.469 7.626 11.263 1.00 82.00 71 ALA A N 1
ATOM 569 C CA . ALA A 1 71 ? -6.104 7.365 10.803 1.00 82.00 71 ALA A CA 1
ATOM 570 C C . ALA A 1 71 ? -5.962 7.500 9.272 1.00 82.00 71 ALA A C 1
ATOM 572 O O . ALA A 1 71 ? -4.892 7.841 8.775 1.00 82.00 71 ALA A O 1
ATOM 573 N N . ASN A 1 72 ? -7.054 7.359 8.510 1.00 80.00 72 ASN A N 1
ATOM 574 C CA . ASN A 1 72 ? -7.076 7.625 7.065 1.00 80.00 72 ASN A CA 1
ATOM 575 C C . ASN A 1 72 ? -6.810 9.092 6.671 1.00 80.00 72 ASN A C 1
ATOM 577 O O . ASN A 1 72 ? -6.654 9.371 5.484 1.00 80.00 72 ASN A O 1
ATOM 581 N N . LYS A 1 73 ? -6.821 10.032 7.624 1.00 82.12 73 LYS A N 1
ATOM 582 C CA . LYS A 1 73 ? -6.578 11.463 7.377 1.00 82.12 73 LYS A CA 1
ATOM 583 C C . LYS A 1 73 ? -5.123 11.878 7.608 1.00 82.12 73 LYS A C 1
ATOM 585 O O . LYS A 1 73 ? -4.805 13.041 7.376 1.00 82.12 73 LYS A O 1
ATOM 590 N N . GLU A 1 74 ? -4.265 10.975 8.080 1.00 85.94 74 GLU A N 1
ATOM 591 C CA . GLU A 1 74 ? -2.854 11.265 8.340 1.00 85.94 74 GLU A CA 1
ATOM 592 C C . GLU A 1 74 ? -2.069 11.380 7.018 1.00 85.94 74 GLU A C 1
ATOM 594 O O . GLU A 1 74 ? -1.990 10.402 6.271 1.00 85.94 74 GLU A O 1
ATOM 599 N N . PRO A 1 75 ? -1.496 12.557 6.694 1.00 79.25 75 PRO A N 1
ATOM 600 C CA . PRO A 1 75 ? -0.777 12.761 5.437 1.00 79.25 75 PRO A CA 1
ATOM 601 C C . PRO A 1 75 ? 0.643 12.179 5.433 1.00 79.25 75 PRO A C 1
ATOM 603 O O . PRO A 1 75 ? 1.223 12.007 4.361 1.00 79.25 75 PRO A O 1
ATOM 606 N N . VAL A 1 76 ? 1.241 11.916 6.600 1.00 84.12 76 VAL A N 1
ATOM 607 C CA . VAL A 1 76 ? 2.607 11.388 6.695 1.00 84.12 76 VAL A CA 1
ATOM 608 C C . VAL A 1 76 ? 2.570 9.865 6.680 1.00 84.12 76 VAL A C 1
ATOM 610 O O . VAL A 1 76 ? 2.039 9.253 7.600 1.00 84.12 76 VAL A O 1
ATOM 613 N N . PHE A 1 77 ? 3.196 9.245 5.674 1.00 81.56 77 PHE A N 1
ATOM 614 C CA . PHE A 1 77 ? 3.171 7.787 5.489 1.00 81.56 77 PHE A CA 1
ATOM 615 C C . PHE A 1 77 ? 3.578 7.000 6.739 1.00 81.56 77 PHE A C 1
ATOM 617 O O . PHE A 1 77 ? 2.872 6.082 7.137 1.00 81.56 77 PHE A O 1
ATOM 624 N N . GLU A 1 78 ? 4.682 7.374 7.385 1.00 85.25 78 GLU A N 1
ATOM 625 C CA . GLU A 1 78 ? 5.169 6.684 8.588 1.00 85.25 78 GLU A CA 1
ATOM 626 C C . GLU A 1 78 ? 4.131 6.728 9.718 1.00 85.25 78 GLU A C 1
ATOM 628 O O . GLU A 1 78 ? 3.794 5.696 10.295 1.00 85.25 78 GLU A O 1
ATOM 633 N N . LYS A 1 79 ? 3.538 7.902 9.961 1.00 85.81 79 LYS A N 1
ATOM 634 C CA . LYS A 1 79 ? 2.481 8.074 10.966 1.00 85.81 79 LYS A CA 1
ATOM 635 C C . LYS A 1 79 ? 1.194 7.347 10.588 1.00 85.81 79 LYS A C 1
ATOM 637 O O . LYS A 1 79 ? 0.501 6.837 11.462 1.00 85.81 79 LYS A O 1
ATOM 642 N N . TRP A 1 80 ? 0.875 7.296 9.298 1.00 88.75 80 TRP A N 1
ATOM 643 C CA . TRP A 1 80 ? -0.281 6.579 8.774 1.00 88.75 80 TRP A CA 1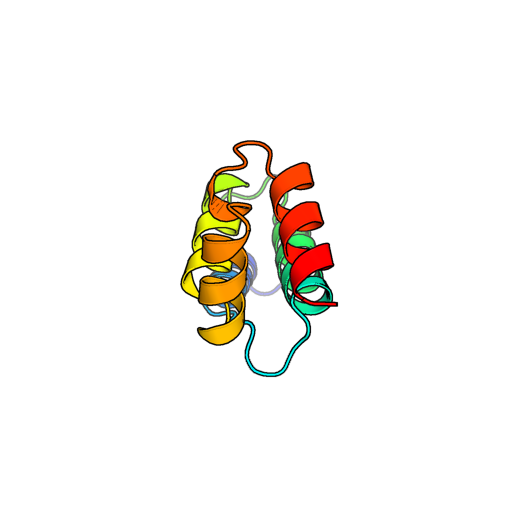
ATOM 644 C C . TRP A 1 80 ? -0.137 5.069 9.004 1.00 88.75 80 TRP A C 1
ATOM 646 O O . TRP A 1 80 ? -1.048 4.447 9.548 1.00 88.75 80 TRP A O 1
ATOM 656 N N . VAL A 1 81 ? 1.029 4.491 8.685 1.00 87.31 81 VAL A N 1
ATOM 657 C CA . VAL A 1 81 ? 1.324 3.072 8.950 1.00 87.31 81 VAL A CA 1
ATOM 658 C C . VAL A 1 81 ? 1.281 2.781 10.450 1.00 87.31 81 VAL A C 1
ATOM 660 O O . VAL A 1 81 ? 0.658 1.800 10.852 1.00 87.31 81 VAL A O 1
ATOM 663 N N . GLU A 1 82 ? 1.900 3.624 11.284 1.00 87.06 82 GLU A N 1
ATOM 664 C CA . GLU A 1 82 ? 1.861 3.465 12.744 1.00 87.06 82 GLU A CA 1
ATOM 665 C C . GLU A 1 82 ? 0.434 3.533 13.300 1.00 87.06 82 GLU A C 1
ATOM 667 O O . GLU A 1 82 ? 0.069 2.728 14.156 1.00 87.06 82 GLU A O 1
ATOM 672 N N . GLY A 1 83 ? -0.381 4.471 12.811 1.00 85.94 83 GLY A N 1
ATOM 673 C CA . GLY A 1 83 ? -1.777 4.609 13.212 1.00 85.94 83 GLY A CA 1
ATOM 674 C C . GLY A 1 83 ? -2.587 3.358 12.887 1.00 85.94 83 GLY A C 1
ATOM 675 O O . GLY A 1 83 ? -3.289 2.844 13.749 1.00 85.94 83 GLY A O 1
ATOM 676 N N . ILE A 1 84 ? -2.441 2.817 11.677 1.00 86.94 84 ILE A N 1
ATOM 677 C CA . ILE A 1 84 ? -3.155 1.599 11.275 1.00 86.94 84 ILE A CA 1
ATOM 678 C C . ILE A 1 84 ? -2.644 0.374 12.031 1.00 86.94 84 ILE A C 1
ATOM 680 O O . ILE A 1 84 ? -3.443 -0.478 12.411 1.00 86.94 84 ILE A O 1
ATOM 684 N N . HIS A 1 85 ? -1.336 0.279 12.279 1.00 86.06 85 HIS A N 1
ATOM 685 C CA . HIS A 1 85 ? -0.778 -0.825 13.054 1.00 86.06 85 HIS A CA 1
ATOM 686 C C . HIS A 1 85 ? -1.384 -0.888 14.459 1.00 86.06 85 HIS A C 1
ATOM 688 O O . HIS A 1 85 ? -1.783 -1.967 14.878 1.00 86.06 85 HIS A O 1
ATOM 694 N N . ARG A 1 86 ? -1.541 0.259 15.135 1.00 85.00 86 ARG A N 1
ATOM 695 C CA . ARG A 1 86 ? -2.188 0.335 16.458 1.00 85.00 86 ARG A CA 1
ATOM 696 C C . ARG A 1 86 ? -3.661 -0.068 16.454 1.00 85.00 86 ARG A C 1
ATOM 698 O O . ARG A 1 86 ? -4.151 -0.496 17.484 1.00 85.00 86 ARG A O 1
ATOM 705 N N . ILE A 1 87 ? -4.355 0.119 15.333 1.00 84.12 87 ILE A N 1
ATOM 706 C CA . ILE A 1 87 ? -5.779 -0.215 15.177 1.00 84.12 87 ILE A CA 1
ATOM 707 C C . ILE A 1 87 ? -5.972 -1.710 14.877 1.00 84.12 87 ILE A C 1
ATOM 709 O O . ILE A 1 87 ? -7.021 -2.272 15.174 1.00 84.12 87 ILE A O 1
ATOM 713 N N . ASN A 1 88 ? -4.985 -2.340 14.234 1.00 80.44 88 ASN A N 1
ATOM 714 C CA . ASN A 1 88 ? -5.042 -3.746 13.839 1.00 80.44 88 ASN A CA 1
ATOM 715 C C . ASN A 1 88 ? -4.536 -4.721 14.924 1.00 80.44 88 ASN A C 1
ATOM 717 O O . ASN A 1 88 ? -4.756 -5.923 14.770 1.00 80.44 88 ASN A O 1
ATOM 721 N N . ASP A 1 89 ? -3.833 -4.226 15.947 1.00 65.62 89 ASP A N 1
ATOM 722 C CA . ASP A 1 89 ? -3.387 -4.990 17.127 1.00 65.62 89 ASP A CA 1
ATOM 723 C C . ASP A 1 89 ? -4.480 -5.045 18.210 1.00 65.62 89 ASP A C 1
ATOM 725 O O . ASP A 1 89 ? -4.635 -6.124 18.831 1.00 65.62 89 ASP A O 1
#

Foldseek 3Di:
DDDPCVLVVLLVVLLPQACPVHQLVVSLVVSVVSLVVCPPHPSRDDLVRSVVSSQVRYDPVLNVQCVVVVLVVDPDSVSSSVSSNVSRD